Protein AF-A0A5B0BWX5-F1 (afdb_monomer_lite)

Secondary structure (DSSP, 8-state):
--HHHHHHHHHHHHHHHHHHHHIIIIIHHHHHHH--HHHHHHHHHHHHHHHHHHHHHHHHHHHHH--

Structure (mmCIF, N/CA/C/O backbone):
data_AF-A0A5B0BWX5-F1
#
_entry.id   AF-A0A5B0BWX5-F1
#
loop_
_atom_site.group_PDB
_atom_site.id
_atom_site.type_symbol
_atom_site.label_atom_id
_atom_site.label_alt_id
_atom_site.label_comp_id
_atom_site.label_asym_id
_atom_site.label_entity_id
_atom_site.label_seq_id
_atom_site.pdbx_PDB_ins_code
_atom_site.Cartn_x
_atom_site.Cartn_y
_atom_site.Cartn_z
_atom_site.occupancy
_atom_site.B_iso_or_equiv
_atom_site.auth_seq_id
_atom_site.auth_comp_id
_atom_site.auth_asym_id
_atom_site.auth_atom_id
_atom_site.pdbx_PDB_model_num
ATOM 1 N N . MET A 1 1 ? -21.186 -2.620 17.479 1.00 63.28 1 MET A N 1
ATOM 2 C CA . MET A 1 1 ? -20.885 -1.595 16.452 1.00 63.28 1 MET A CA 1
ATOM 3 C C . MET A 1 1 ? -22.075 -1.493 15.514 1.00 63.28 1 MET A C 1
ATOM 5 O O . MET A 1 1 ? -22.602 -2.527 15.133 1.00 63.28 1 MET A O 1
ATOM 9 N N . PHE A 1 2 ? -22.523 -0.283 15.176 1.00 80.19 2 PHE A N 1
ATOM 10 C CA . PHE A 1 2 ? -23.579 -0.081 14.176 1.00 80.19 2 PHE A CA 1
ATOM 11 C C . PHE A 1 2 ? -23.160 -0.687 12.823 1.00 80.19 2 PHE A C 1
ATOM 13 O O . PHE A 1 2 ? -21.974 -0.631 12.487 1.00 80.19 2 PHE A O 1
ATOM 20 N N . ALA A 1 3 ? -24.102 -1.245 12.0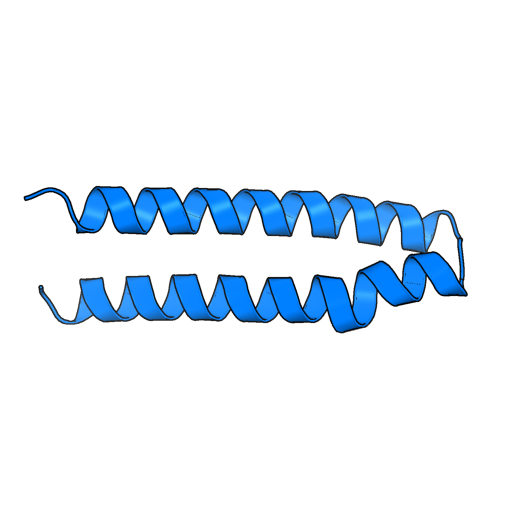54 1.00 81.56 3 ALA A N 1
ATOM 21 C CA . ALA A 1 3 ? -23.825 -1.967 10.804 1.00 81.56 3 ALA A CA 1
ATOM 22 C C . ALA A 1 3 ? -22.956 -1.161 9.817 1.00 81.56 3 ALA A C 1
ATOM 24 O O . ALA A 1 3 ? -22.054 -1.708 9.184 1.00 81.56 3 ALA A O 1
ATOM 25 N N . THR A 1 4 ? -23.137 0.161 9.763 1.00 85.12 4 THR A N 1
ATOM 26 C CA . THR A 1 4 ? -22.340 1.052 8.906 1.00 85.12 4 THR A CA 1
ATOM 27 C C . THR A 1 4 ? -20.861 1.093 9.285 1.00 85.12 4 THR A C 1
ATOM 29 O O . THR A 1 4 ? -20.019 1.160 8.398 1.00 85.12 4 THR A O 1
ATOM 32 N N . LYS A 1 5 ? -20.505 1.013 10.577 1.00 83.38 5 LYS A N 1
ATOM 33 C CA . LYS A 1 5 ? -19.090 1.016 10.996 1.00 83.38 5 LYS A CA 1
ATOM 34 C C . LYS A 1 5 ? -18.367 -0.248 10.529 1.00 83.38 5 LYS A C 1
ATOM 36 O O . LYS A 1 5 ? -17.236 -0.167 10.064 1.00 83.38 5 LYS A O 1
ATOM 41 N N . LEU A 1 6 ? -19.039 -1.399 10.613 1.00 86.50 6 LEU A N 1
ATOM 42 C CA . LEU A 1 6 ? -18.499 -2.666 10.121 1.00 86.50 6 LEU A CA 1
ATOM 43 C C . LEU A 1 6 ? -18.361 -2.658 8.593 1.00 86.50 6 LEU A C 1
ATOM 45 O O . LEU A 1 6 ? -17.323 -3.063 8.077 1.00 86.50 6 LEU A O 1
ATOM 49 N N . PHE A 1 7 ? -19.372 -2.155 7.877 1.00 91.56 7 PHE A N 1
ATOM 50 C CA . PHE A 1 7 ? -19.324 -2.025 6.420 1.00 91.56 7 PHE A CA 1
ATOM 51 C C . PHE A 1 7 ? -18.153 -1.148 5.955 1.00 91.56 7 PHE A C 1
ATOM 53 O O . PHE A 1 7 ? -17.399 -1.555 5.076 1.00 91.56 7 PHE A O 1
ATOM 60 N N . LEU A 1 8 ? -17.954 0.019 6.577 1.00 89.31 8 LEU A N 1
ATOM 61 C CA . LEU A 1 8 ? -16.844 0.922 6.251 1.00 89.31 8 LEU A CA 1
ATOM 62 C C . LEU A 1 8 ? -15.477 0.273 6.492 1.00 89.31 8 LEU A C 1
ATOM 64 O O . LEU A 1 8 ? -14.578 0.418 5.665 1.00 89.31 8 LEU A O 1
ATOM 68 N N . LEU A 1 9 ? -15.335 -0.484 7.583 1.00 90.75 9 LEU A N 1
ATOM 69 C CA . LEU A 1 9 ? -14.107 -1.216 7.880 1.00 90.75 9 LEU A CA 1
ATOM 70 C C . LEU A 1 9 ? -13.832 -2.300 6.832 1.00 90.75 9 LEU A C 1
ATOM 72 O O . LEU A 1 9 ? -12.728 -2.361 6.296 1.00 90.75 9 LEU A O 1
ATOM 76 N N . LEU A 1 10 ? -14.835 -3.117 6.499 1.00 91.94 10 LEU A N 1
ATOM 77 C CA . LEU A 1 10 ? -14.709 -4.154 5.471 1.00 91.94 10 LEU A CA 1
ATOM 78 C C . LEU A 1 10 ? -14.388 -3.553 4.101 1.00 91.94 10 LEU A C 1
ATOM 80 O O . LEU A 1 10 ? -13.525 -4.070 3.398 1.00 91.94 10 LEU A O 1
ATOM 84 N N . MET A 1 11 ? -15.024 -2.437 3.745 1.00 93.94 11 MET A N 1
ATOM 85 C CA . MET A 1 11 ? -14.748 -1.721 2.502 1.00 93.94 11 MET A CA 1
ATOM 86 C C . MET A 1 11 ? -13.314 -1.180 2.465 1.00 93.94 11 MET A C 1
ATOM 88 O O . MET A 1 11 ? -12.635 -1.332 1.453 1.00 93.94 11 MET A O 1
ATOM 92 N N . GLY A 1 12 ? -12.820 -0.609 3.568 1.00 91.75 12 GLY A N 1
ATOM 93 C CA . GLY A 1 12 ? -11.431 -0.156 3.680 1.00 91.75 12 GLY A CA 1
ATOM 94 C C . GLY A 1 12 ? -10.424 -1.297 3.520 1.00 91.75 12 GLY A C 1
ATOM 95 O O . GLY A 1 12 ? -9.469 -1.178 2.756 1.00 91.75 12 GLY A O 1
ATOM 96 N N . VAL A 1 13 ? -10.672 -2.438 4.170 1.00 93.25 13 VAL A N 1
ATOM 97 C CA . VAL A 1 13 ? -9.828 -3.639 4.039 1.00 93.25 13 VAL A CA 1
ATOM 98 C C . VAL A 1 13 ? -9.872 -4.203 2.615 1.00 93.25 13 VAL A C 1
ATOM 100 O O . VAL A 1 13 ? -8.828 -4.551 2.067 1.00 93.25 13 VAL A O 1
ATOM 103 N N . ALA A 1 14 ? -11.049 -4.255 1.988 1.00 94.88 14 ALA A N 1
ATOM 104 C CA . ALA A 1 14 ? -11.197 -4.714 0.608 1.00 94.88 14 ALA A CA 1
ATOM 105 C C . ALA A 1 14 ? -10.444 -3.809 -0.379 1.00 94.88 14 ALA A C 1
ATOM 107 O O . ALA A 1 14 ? -9.742 -4.311 -1.255 1.00 94.88 14 ALA A O 1
ATOM 108 N N . LEU A 1 15 ? -10.526 -2.485 -0.202 1.00 93.62 15 LEU A N 1
ATOM 109 C CA . LEU A 1 15 ? -9.752 -1.520 -0.986 1.00 93.62 15 LEU A CA 1
ATOM 110 C C . LEU A 1 15 ? -8.249 -1.723 -0.789 1.00 93.62 15 LEU A C 1
ATOM 112 O O . LEU A 1 15 ? -7.513 -1.804 -1.769 1.00 93.62 15 LEU A O 1
ATOM 116 N N . TYR A 1 16 ? -7.791 -1.868 0.455 1.00 93.88 16 TYR A N 1
ATOM 117 C CA . TYR A 1 16 ? -6.386 -2.145 0.741 1.00 93.88 16 TYR A CA 1
ATOM 118 C C . TYR A 1 16 ? -5.899 -3.415 0.026 1.00 93.88 16 TYR A C 1
ATOM 120 O O . TYR A 1 16 ? -4.853 -3.389 -0.625 1.00 93.88 16 TYR A O 1
ATOM 128 N N . LEU A 1 17 ? -6.670 -4.505 0.071 1.00 95.12 17 LEU A N 1
ATOM 129 C CA . LEU A 1 17 ? -6.331 -5.757 -0.611 1.00 95.12 17 LEU A CA 1
ATOM 130 C C . LEU A 1 17 ? -6.314 -5.610 -2.136 1.00 95.12 17 LEU A C 1
ATOM 132 O O . LEU A 1 17 ? -5.376 -6.086 -2.771 1.00 95.12 17 LEU A O 1
ATOM 136 N N . ALA A 1 18 ? -7.297 -4.927 -2.724 1.00 94.88 18 ALA A N 1
ATOM 137 C CA . ALA A 1 18 ? -7.356 -4.702 -4.167 1.00 94.88 18 ALA A CA 1
ATOM 138 C C . ALA A 1 18 ? -6.143 -3.904 -4.669 1.00 94.88 18 ALA A C 1
ATOM 140 O O . ALA A 1 18 ? -5.502 -4.299 -5.641 1.00 94.88 18 ALA A O 1
ATOM 141 N N . PHE A 1 19 ? -5.776 -2.826 -3.969 1.00 94.00 19 PHE A N 1
ATOM 142 C CA . PHE A 1 19 ? -4.593 -2.031 -4.308 1.00 94.00 19 PHE A CA 1
ATOM 143 C C . PHE A 1 19 ? -3.287 -2.788 -4.068 1.00 94.00 19 PHE A C 1
ATOM 145 O O . PHE A 1 19 ? -2.368 -2.677 -4.872 1.00 94.00 19 PHE A O 1
ATOM 152 N N . THR A 1 20 ? -3.213 -3.597 -3.009 1.00 94.06 20 THR A N 1
ATOM 153 C CA . THR A 1 20 ? -2.075 -4.497 -2.772 1.00 94.06 20 THR A CA 1
ATOM 154 C C . THR A 1 20 ? -1.931 -5.493 -3.926 1.00 94.06 20 THR A C 1
ATOM 156 O O . THR A 1 20 ? -0.840 -5.671 -4.459 1.00 94.06 20 THR A O 1
ATOM 159 N N . GLY A 1 21 ? -3.034 -6.097 -4.373 1.00 95.19 21 GLY A N 1
ATOM 160 C CA . GLY A 1 21 ? -3.052 -6.984 -5.535 1.00 95.19 21 GLY A CA 1
ATOM 161 C C . GLY A 1 21 ? -2.593 -6.276 -6.809 1.00 95.19 21 GLY A C 1
ATOM 162 O O . GLY A 1 21 ? -1.684 -6.760 -7.473 1.00 95.19 21 GLY A O 1
ATOM 163 N N . ALA A 1 22 ? -3.149 -5.103 -7.120 1.00 93.50 22 ALA A N 1
ATOM 164 C CA . ALA A 1 22 ? -2.750 -4.319 -8.292 1.00 93.50 22 ALA A CA 1
ATOM 165 C C . ALA A 1 22 ? -1.261 -3.930 -8.259 1.00 93.50 22 ALA A C 1
ATOM 167 O O . ALA A 1 22 ? -0.582 -3.957 -9.284 1.00 93.50 22 ALA A O 1
ATOM 168 N N . TRP A 1 23 ? -0.732 -3.623 -7.074 1.00 91.88 23 TRP A N 1
ATOM 169 C CA . TRP A 1 23 ? 0.679 -3.318 -6.885 1.00 91.88 23 TRP A CA 1
ATOM 170 C C . TRP A 1 23 ? 1.579 -4.512 -7.219 1.00 91.88 23 TRP A C 1
ATOM 172 O O . TRP A 1 23 ? 2.443 -4.418 -8.091 1.00 91.88 23 TRP A O 1
ATOM 182 N N . PHE A 1 24 ? 1.363 -5.646 -6.549 1.00 92.31 24 PHE A N 1
ATOM 183 C CA . PHE A 1 24 ? 2.260 -6.801 -6.633 1.00 92.31 24 PHE A CA 1
ATOM 184 C C . PHE A 1 24 ? 2.042 -7.675 -7.868 1.00 92.31 24 PHE A C 1
ATOM 186 O O . PHE A 1 24 ? 2.984 -8.321 -8.314 1.00 92.31 24 PHE A O 1
ATOM 193 N N . LEU A 1 25 ? 0.826 -7.716 -8.414 1.00 94.50 25 LEU A N 1
ATOM 194 C CA . LEU A 1 25 ? 0.500 -8.551 -9.573 1.00 94.50 25 LEU A CA 1
ATOM 195 C C . LEU A 1 25 ? 0.678 -7.819 -10.902 1.00 94.50 25 LEU A C 1
ATOM 197 O O . LEU A 1 25 ? 0.784 -8.481 -11.930 1.00 94.50 25 LEU A O 1
ATOM 201 N N . TRP A 1 26 ? 0.703 -6.482 -10.892 1.00 92.31 26 TRP A N 1
ATOM 202 C CA . TRP A 1 26 ? 0.753 -5.697 -12.122 1.00 92.31 26 TRP A CA 1
ATOM 203 C C . TRP A 1 26 ? 1.870 -4.652 -12.117 1.00 92.31 26 TRP A C 1
ATOM 205 O O . TRP A 1 26 ? 2.855 -4.839 -12.826 1.00 92.31 26 TRP A O 1
ATOM 215 N N . LEU A 1 27 ? 1.779 -3.598 -11.301 1.00 92.88 27 LEU A N 1
ATOM 216 C CA . LEU A 1 27 ? 2.706 -2.461 -11.404 1.00 92.88 27 LEU A CA 1
ATOM 217 C C . LEU A 1 27 ? 4.167 -2.811 -11.098 1.00 92.88 27 LEU A C 1
ATOM 219 O O . LEU A 1 27 ? 5.067 -2.379 -11.819 1.00 92.88 27 LEU A O 1
ATOM 223 N N . ALA A 1 28 ? 4.421 -3.578 -10.036 1.00 91.94 28 ALA A N 1
ATOM 224 C CA . ALA A 1 28 ? 5.781 -3.963 -9.672 1.00 91.94 28 ALA A CA 1
ATOM 225 C C . ALA A 1 28 ? 6.408 -4.934 -10.697 1.00 91.94 28 ALA A C 1
ATOM 227 O O . ALA A 1 28 ? 7.526 -4.664 -11.142 1.00 91.94 28 ALA A O 1
ATOM 228 N N . PRO A 1 29 ? 5.721 -6.006 -11.144 1.00 95.00 29 PRO A N 1
ATOM 229 C CA . PRO A 1 29 ? 6.218 -6.844 -12.235 1.00 95.00 29 PRO A CA 1
ATOM 230 C C . PRO A 1 29 ? 6.453 -6.075 -13.537 1.00 95.00 29 PRO A C 1
ATOM 232 O O . PRO A 1 29 ? 7.487 -6.261 -14.172 1.00 95.00 29 PRO A O 1
ATOM 235 N N . GLU A 1 30 ? 5.533 -5.192 -13.928 1.00 94.62 30 GLU A N 1
ATOM 236 C CA . GLU A 1 30 ? 5.644 -4.416 -15.167 1.00 94.62 30 GLU A CA 1
ATOM 237 C C . GLU A 1 30 ? 6.870 -3.492 -15.151 1.00 94.62 30 GLU A C 1
ATOM 239 O O . GLU A 1 30 ? 7.606 -3.425 -16.138 1.00 94.62 30 GLU A O 1
ATOM 244 N N . LEU A 1 31 ? 7.157 -2.857 -14.008 1.00 95.88 31 LEU A N 1
ATOM 245 C CA . LEU A 1 31 ? 8.384 -2.082 -13.821 1.00 95.88 31 LEU A CA 1
ATOM 246 C C . LEU A 1 31 ? 9.641 -2.939 -14.002 1.00 95.88 31 LEU A C 1
ATOM 248 O O . LEU A 1 31 ? 10.577 -2.505 -14.668 1.00 95.88 31 LEU A O 1
ATOM 252 N N . ILE A 1 32 ? 9.674 -4.133 -13.407 1.00 96.31 32 ILE A N 1
ATOM 253 C CA . ILE A 1 32 ? 10.848 -5.017 -13.459 1.00 96.31 32 ILE A CA 1
ATOM 254 C C . ILE A 1 32 ? 11.074 -5.548 -14.880 1.00 96.31 32 ILE A C 1
ATOM 256 O O . ILE A 1 32 ? 12.218 -5.672 -15.311 1.00 96.31 32 ILE A O 1
ATOM 260 N N . LEU A 1 33 ? 9.998 -5.864 -15.606 1.00 96.25 33 LEU A N 1
ATOM 261 C CA . LEU A 1 33 ? 10.071 -6.476 -16.933 1.00 96.25 33 LEU A CA 1
ATOM 262 C C . LEU A 1 33 ? 10.344 -5.463 -18.050 1.00 96.25 33 LEU A C 1
ATOM 264 O O . LEU A 1 33 ? 11.120 -5.759 -18.955 1.00 96.25 33 LEU A O 1
ATOM 268 N N . ILE A 1 34 ? 9.697 -4.294 -18.014 1.00 95.75 34 ILE A N 1
ATOM 269 C CA . ILE A 1 34 ? 9.786 -3.290 -19.088 1.00 95.75 34 ILE A CA 1
ATOM 270 C C . ILE A 1 34 ? 10.838 -2.224 -18.765 1.00 95.75 34 ILE A C 1
ATOM 272 O O . ILE A 1 34 ? 11.594 -1.823 -19.648 1.00 95.75 34 ILE A O 1
ATOM 276 N N . GLY A 1 35 ? 10.895 -1.744 -17.518 1.00 91.81 35 GLY A N 1
ATOM 277 C CA . GLY A 1 35 ? 11.923 -0.800 -17.066 1.00 91.81 35 GLY A CA 1
ATOM 278 C C . GLY A 1 35 ? 11.899 0.578 -17.741 1.00 91.81 35 GLY A C 1
ATOM 279 O O . GLY A 1 35 ? 12.935 1.237 -17.820 1.00 91.81 35 GLY A O 1
ATOM 280 N N . SER A 1 36 ? 10.747 1.036 -18.243 1.00 95.94 36 SER A N 1
ATOM 281 C CA . SER A 1 36 ? 10.611 2.356 -18.874 1.00 95.94 36 SER A CA 1
ATOM 282 C C . SER A 1 36 ? 10.310 3.465 -17.857 1.00 95.94 36 SER A C 1
ATOM 284 O O . SER A 1 36 ? 9.842 3.218 -16.741 1.00 95.94 36 SER A O 1
ATOM 286 N N . VAL A 1 37 ? 10.505 4.726 -18.262 1.00 96.44 37 VAL A N 1
ATOM 287 C CA . VAL A 1 37 ? 10.136 5.897 -17.442 1.00 96.44 37 VAL A CA 1
ATOM 288 C C . VAL A 1 37 ? 8.642 5.893 -17.103 1.00 96.44 37 VAL A C 1
ATOM 290 O O . VAL A 1 37 ? 8.267 6.217 -15.981 1.00 96.44 37 VAL A O 1
ATOM 293 N N . GLN A 1 38 ? 7.785 5.473 -18.037 1.00 95.19 38 GLN A N 1
ATOM 294 C CA . GLN A 1 38 ? 6.341 5.389 -17.804 1.00 95.19 38 GLN A CA 1
ATOM 295 C C . GLN A 1 38 ? 6.012 4.361 -16.718 1.00 95.19 38 GLN A C 1
ATOM 297 O O . GLN A 1 38 ? 5.266 4.670 -15.789 1.00 95.19 38 GLN A O 1
ATOM 302 N N . THR A 1 39 ? 6.621 3.172 -16.784 1.00 95.25 39 THR A N 1
ATOM 303 C CA . THR A 1 39 ? 6.421 2.130 -15.766 1.00 95.25 39 THR A CA 1
ATOM 304 C C . THR A 1 39 ? 6.996 2.53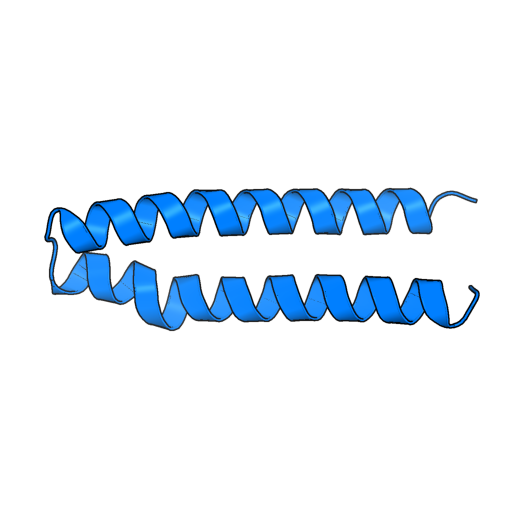7 -14.412 1.00 95.25 39 THR A C 1
ATOM 306 O O . THR A 1 39 ? 6.415 2.213 -13.381 1.00 95.25 39 THR A O 1
ATOM 309 N N . LEU A 1 40 ? 8.085 3.317 -14.393 1.00 95.44 40 LEU A N 1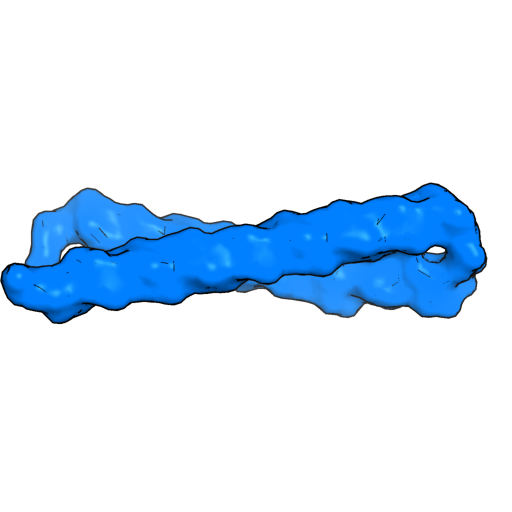
ATOM 310 C CA . LEU A 1 40 ? 8.669 3.855 -13.162 1.00 95.44 40 LEU A CA 1
ATOM 311 C C . LEU A 1 40 ? 7.745 4.873 -12.488 1.00 95.44 40 LEU A C 1
ATOM 313 O O . LEU A 1 40 ? 7.544 4.806 -11.278 1.00 95.44 40 LEU A O 1
ATOM 317 N N . VAL A 1 41 ? 7.155 5.790 -13.259 1.00 96.50 41 VAL A N 1
ATOM 318 C CA . VAL A 1 41 ? 6.188 6.775 -12.745 1.00 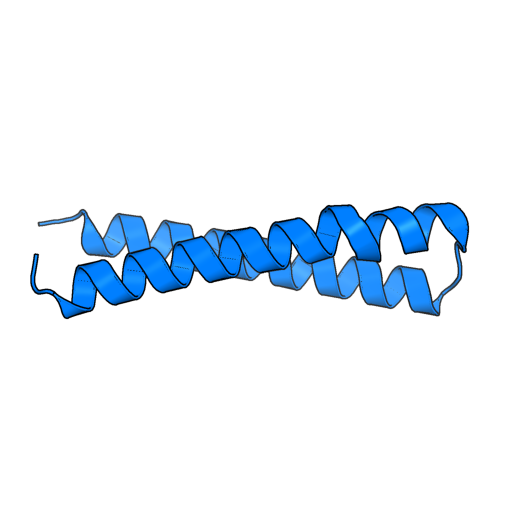96.50 41 VAL A CA 1
ATOM 319 C C . VAL A 1 41 ? 4.928 6.078 -12.240 1.00 96.50 41 VAL A C 1
ATOM 321 O O . VAL A 1 41 ? 4.456 6.393 -11.148 1.00 96.50 41 VAL A O 1
ATOM 324 N N . GLY A 1 42 ? 4.412 5.107 -13.000 1.00 93.44 42 GLY A N 1
ATOM 325 C CA . GLY A 1 42 ? 3.271 4.293 -12.586 1.00 93.44 42 GLY A CA 1
ATOM 326 C C . GLY A 1 42 ? 3.550 3.591 -11.262 1.00 93.44 42 GLY A C 1
ATOM 327 O O . GLY A 1 42 ? 2.781 3.739 -10.312 1.00 93.44 42 GLY A O 1
ATOM 328 N N . ALA A 1 43 ? 4.681 2.890 -11.165 1.00 94.62 43 ALA A N 1
ATOM 329 C CA . ALA A 1 43 ? 5.094 2.223 -9.940 1.00 94.62 43 ALA A CA 1
ATOM 330 C C . ALA A 1 43 ? 5.248 3.231 -8.785 1.00 94.62 43 ALA A C 1
ATOM 332 O O . ALA A 1 43 ? 4.679 3.068 -7.713 1.00 94.62 43 ALA A O 1
ATOM 333 N N . PHE A 1 44 ? 5.925 4.353 -8.980 1.00 94.75 44 PHE A N 1
ATOM 334 C CA . PHE A 1 44 ? 6.0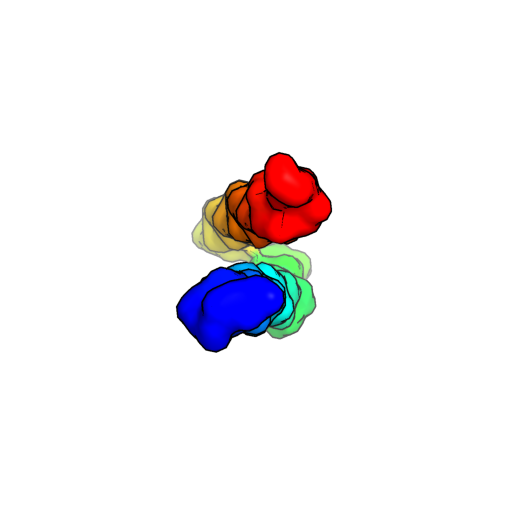43 5.347 -7.915 1.00 94.75 44 PHE A CA 1
ATOM 335 C C . PHE A 1 44 ? 4.678 5.842 -7.399 1.00 94.75 44 PHE A C 1
ATOM 337 O O . PHE A 1 44 ? 4.443 5.875 -6.187 1.00 94.75 44 PHE A O 1
ATOM 344 N N . ALA A 1 45 ? 3.749 6.151 -8.307 1.00 95.00 45 ALA A N 1
ATOM 345 C CA . ALA A 1 45 ? 2.391 6.543 -7.946 1.00 95.00 45 ALA A CA 1
ATOM 346 C C . ALA A 1 45 ? 1.658 5.423 -7.191 1.00 95.00 45 ALA A C 1
ATOM 348 O O . ALA A 1 45 ? 1.060 5.680 -6.146 1.00 95.00 45 ALA A O 1
ATOM 349 N N . GLY A 1 46 ? 1.760 4.176 -7.660 1.00 93.12 46 GLY A N 1
ATOM 350 C CA . GLY A 1 46 ? 1.162 3.023 -6.990 1.00 93.12 46 GLY A CA 1
ATOM 351 C C . GLY A 1 46 ? 1.726 2.787 -5.584 1.00 93.12 46 GLY A C 1
ATOM 352 O O . GLY A 1 46 ? 0.947 2.518 -4.672 1.00 93.12 46 GLY A O 1
ATOM 353 N N . CYS A 1 47 ? 3.032 2.987 -5.364 1.00 94.69 47 CYS A N 1
ATOM 354 C CA . CYS A 1 47 ? 3.655 2.952 -4.036 1.00 94.69 47 CYS A CA 1
ATOM 355 C C . CYS A 1 47 ? 3.022 3.984 -3.100 1.00 94.69 47 CYS A C 1
ATOM 357 O O . CYS A 1 47 ? 2.630 3.649 -1.981 1.00 94.69 47 CYS A O 1
ATOM 359 N N . ILE A 1 48 ? 2.911 5.238 -3.552 1.00 96.19 48 ILE A N 1
ATOM 360 C CA . ILE A 1 48 ? 2.315 6.320 -2.757 1.00 96.19 48 ILE A CA 1
ATOM 361 C C . ILE A 1 48 ? 0.860 5.990 -2.432 1.00 96.19 48 ILE A C 1
ATOM 363 O O . ILE A 1 48 ? 0.460 6.060 -1.270 1.00 96.19 48 ILE A O 1
ATOM 367 N N . THR A 1 49 ? 0.068 5.598 -3.433 1.00 93.38 49 THR A N 1
ATOM 368 C CA . THR A 1 49 ? -1.345 5.261 -3.235 1.00 93.38 49 THR A CA 1
ATOM 369 C C . THR A 1 49 ? -1.512 4.098 -2.259 1.00 93.38 49 THR A C 1
ATOM 371 O O . THR A 1 49 ? -2.349 4.176 -1.357 1.00 93.38 49 THR A O 1
ATOM 374 N N . TRP A 1 50 ? -0.690 3.053 -2.379 1.00 93.44 50 TRP A N 1
ATOM 375 C CA . TRP A 1 50 ? -0.710 1.907 -1.474 1.00 93.44 50 TRP A CA 1
ATOM 376 C C . TRP A 1 50 ? -0.375 2.309 -0.030 1.00 93.44 50 TRP A C 1
ATOM 37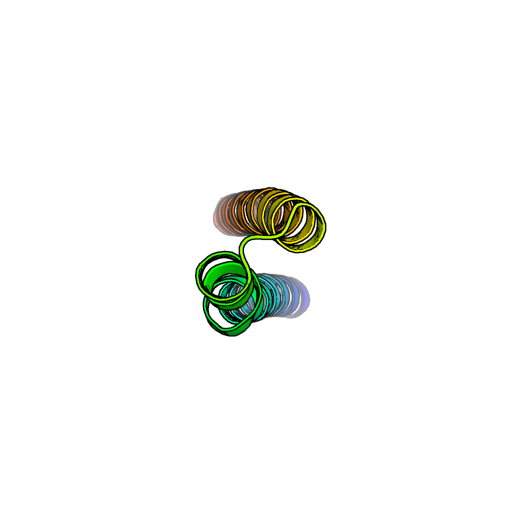8 O O . TRP A 1 50 ? -1.109 1.950 0.895 1.00 93.44 50 TRP A O 1
ATOM 388 N N . LEU A 1 51 ? 0.659 3.130 0.179 1.00 94.25 51 LEU A N 1
ATOM 389 C CA . LEU A 1 51 ? 1.020 3.643 1.506 1.00 94.25 51 LEU A CA 1
ATOM 390 C C . LEU A 1 51 ? -0.085 4.515 2.114 1.00 94.25 51 LEU A C 1
ATOM 392 O O . LEU A 1 51 ? -0.447 4.323 3.278 1.00 94.25 51 LEU A O 1
ATOM 396 N N . CYS A 1 52 ? -0.665 5.434 1.336 1.00 95.25 52 CYS A N 1
ATOM 397 C CA . CYS A 1 52 ? -1.769 6.278 1.791 1.00 95.25 52 CYS A CA 1
ATOM 398 C C . CYS A 1 52 ? -2.977 5.439 2.219 1.00 95.25 52 CYS A C 1
ATOM 400 O O . CYS A 1 52 ? -3.507 5.648 3.309 1.00 95.25 52 CYS A O 1
ATOM 402 N N . LEU A 1 53 ? -3.375 4.452 1.412 1.00 93.44 53 LEU A N 1
ATOM 403 C CA . LEU A 1 53 ? -4.487 3.556 1.743 1.00 93.44 53 LEU A CA 1
ATOM 404 C C . LEU A 1 53 ? -4.211 2.726 2.994 1.00 93.44 53 LEU A C 1
ATOM 406 O O . LEU A 1 53 ? -5.102 2.572 3.833 1.00 93.44 53 LEU A O 1
ATOM 410 N N . THR A 1 54 ? -2.982 2.236 3.149 1.00 92.19 54 THR A N 1
ATOM 411 C CA . THR A 1 54 ? -2.553 1.499 4.344 1.00 92.19 54 THR A CA 1
ATOM 412 C C . THR A 1 54 ? -2.732 2.362 5.587 1.00 92.19 54 THR A C 1
ATOM 414 O O . THR A 1 54 ? -3.406 1.966 6.540 1.00 92.19 54 THR A O 1
ATOM 417 N N . PHE A 1 55 ? -2.190 3.582 5.561 1.00 94.56 55 PHE A N 1
ATOM 418 C CA . PHE A 1 55 ? -2.259 4.501 6.690 1.00 94.56 55 PHE A CA 1
ATOM 419 C C . PHE A 1 55 ? -3.701 4.909 7.011 1.00 94.56 55 PHE A C 1
ATOM 421 O O . PHE A 1 55 ? -4.121 4.836 8.167 1.00 94.56 55 PHE A O 1
ATOM 428 N N . SER A 1 56 ? -4.492 5.271 5.997 1.00 92.00 56 SER A N 1
ATOM 429 C CA . SER A 1 56 ? -5.913 5.593 6.160 1.00 92.00 56 SER A CA 1
ATOM 430 C C . SER A 1 56 ? -6.695 4.439 6.788 1.00 92.00 56 SER A C 1
ATOM 432 O O . SER A 1 56 ? -7.485 4.670 7.706 1.00 92.00 56 SER A O 1
ATOM 434 N N . THR A 1 57 ? -6.446 3.201 6.352 1.00 91.94 57 THR A N 1
ATOM 435 C CA . THR A 1 57 ? -7.105 2.001 6.890 1.00 91.94 57 THR A CA 1
ATOM 436 C C . THR A 1 57 ? -6.716 1.761 8.349 1.00 91.94 57 THR A C 1
ATOM 438 O O . THR A 1 57 ? -7.596 1.585 9.191 1.00 91.94 57 THR A O 1
ATOM 441 N N . ILE A 1 58 ? -5.425 1.842 8.691 1.00 93.62 58 ILE A N 1
ATOM 442 C CA . ILE A 1 58 ? -4.939 1.695 10.075 1.00 93.62 58 ILE A CA 1
ATOM 443 C C . ILE A 1 58 ? -5.568 2.753 10.988 1.00 93.62 58 ILE A C 1
ATOM 445 O O . ILE A 1 58 ? -6.106 2.423 12.047 1.00 93.62 58 ILE A O 1
ATOM 449 N N . VAL A 1 59 ? -5.554 4.024 10.578 1.00 93.56 59 VAL A N 1
ATOM 450 C CA . VAL A 1 59 ? -6.159 5.118 11.353 1.00 93.56 59 VAL A CA 1
ATOM 451 C C . VAL A 1 59 ? -7.659 4.893 11.534 1.00 93.56 59 VAL A C 1
ATOM 453 O O . VAL A 1 59 ? -8.180 5.120 12.629 1.00 93.56 59 VAL A O 1
ATOM 456 N N . HIS A 1 60 ? -8.359 4.427 10.496 1.00 90.75 60 HIS A N 1
ATOM 457 C CA . HIS A 1 60 ? -9.783 4.110 10.577 1.00 90.75 60 HIS A CA 1
ATOM 458 C C . HIS A 1 60 ? -10.064 2.994 11.592 1.00 90.75 60 HIS A C 1
ATOM 460 O O . HIS A 1 60 ? -10.970 3.135 12.416 1.00 90.75 60 HIS A O 1
ATOM 466 N N . ILE A 1 61 ? -9.255 1.929 11.595 1.00 90.38 61 ILE A N 1
ATOM 467 C CA . ILE A 1 61 ? -9.353 0.828 12.564 1.00 90.38 61 ILE A CA 1
ATOM 468 C C . ILE A 1 61 ? -9.119 1.343 13.987 1.00 90.38 61 ILE A C 1
ATOM 470 O O . ILE A 1 61 ? -9.961 1.123 14.855 1.00 90.38 61 ILE A O 1
ATOM 474 N N . ILE A 1 62 ? -8.034 2.088 14.227 1.00 92.38 62 ILE A N 1
ATOM 475 C CA . ILE A 1 62 ? -7.704 2.624 15.560 1.00 92.38 62 ILE A CA 1
ATOM 476 C C . ILE A 1 62 ? -8.826 3.527 16.078 1.00 92.38 62 ILE A C 1
ATOM 478 O O . ILE A 1 62 ? -9.237 3.394 17.229 1.00 92.38 62 ILE A O 1
ATOM 482 N N . LYS A 1 63 ? -9.343 4.437 15.243 1.00 87.69 63 LYS A N 1
ATOM 483 C CA . LYS A 1 63 ? -10.452 5.328 15.624 1.00 87.69 63 LYS A CA 1
ATOM 484 C C . LYS A 1 63 ? -11.742 4.567 15.910 1.00 87.69 63 LYS A C 1
ATOM 486 O O . LYS A 1 63 ? -12.517 4.997 16.753 1.00 87.69 63 LYS A O 1
ATOM 491 N N . THR A 1 64 ? -11.976 3.464 15.209 1.00 84.75 64 THR A N 1
ATOM 492 C CA . THR A 1 64 ? -13.176 2.640 15.392 1.00 84.75 64 THR A CA 1
ATOM 493 C C . THR A 1 64 ? -13.073 1.731 16.619 1.00 84.75 64 THR A C 1
ATOM 495 O O . THR A 1 64 ? -14.100 1.402 17.206 1.00 84.75 64 THR A O 1
ATOM 498 N N . ALA A 1 65 ? -11.856 1.345 17.015 1.00 82.88 65 ALA A N 1
ATOM 499 C CA . ALA A 1 65 ? -11.585 0.473 18.157 1.00 82.88 65 ALA A CA 1
ATOM 500 C C . ALA A 1 65 ? -11.501 1.205 19.508 1.00 82.88 65 ALA A C 1
ATOM 502 O O . ALA A 1 65 ? -11.653 0.561 20.545 1.00 82.88 65 ALA A O 1
ATOM 503 N N . ARG A 1 66 ? -11.255 2.525 19.524 1.00 79.44 66 ARG A N 1
ATOM 504 C CA . ARG A 1 66 ? -11.331 3.310 20.766 1.00 79.44 66 ARG A CA 1
ATOM 505 C C . ARG A 1 66 ? -12.801 3.444 21.212 1.00 79.44 66 ARG A C 1
ATOM 507 O O . ARG A 1 66 ? -13.636 3.731 20.352 1.00 79.44 66 ARG A O 1
ATOM 514 N N . PRO A 1 67 ? -13.104 3.207 22.503 1.00 68.31 67 PRO A N 1
ATOM 515 C CA . PRO A 1 67 ? -14.450 3.354 23.057 1.00 68.31 67 PRO A CA 1
ATOM 516 C C . PRO A 1 67 ? -14.943 4.803 23.022 1.00 68.31 67 PRO A C 1
ATOM 518 O O . PRO A 1 67 ? -14.100 5.723 23.147 1.00 68.31 67 PRO A O 1
#

Sequence (67 aa):
MFATKLFLLLMGVALYLAFTGAWFLWLAPELILIGSVQTLVGAFAGCITWLCLTFSTIVHIIKTARP

Foldseek 3Di:
DPPVLVVVLVVLVVVLVVLVCCLPVPLVVCCVVVVDPVSVVVNVVSVVVNVVSVVVSVVSVVVSPDD

pLDDT: mean 91.55, std 6.01, range [63.28, 96.5]

Radius of gyration: 15.11 Å; chains: 1; bounding box: 36×15×42 Å